Protein AF-A0A399YHU4-F1 (afdb_monomer_lite)

Radius of gyration: 13.7 Å; chains: 1; bounding box: 31×35×36 Å

Secondary structure (DSSP, 8-state):
----S-----S------SSSS---SSEEEEESHHHHS-TT-HHHHHHHHHHHTTSEEEEE-TT---PPPTTSPPPTT-EEE-TTS-EEETTT----

Sequence (96 aa):
MLFYDHAVTSPGVSEVLMGGLGLTRGVVALPSPRERLDMSDKARLGMLARRALPRRGLLLDQRAAVTLTADGRLPDDARVLGTDGTVQTAGGERTG

Foldseek 3Di:
DDDDPDDDDDPQDPDPPDPDDDDDPAADEDEQCVVVHPLVPQQVLLVVQVVSPVHWYFYAHGPRDFDADPVNHGDQQTWTQHNSRDTDGNVRPPDD

Structure (mmCIF, N/CA/C/O backbone):
data_AF-A0A399YHU4-F1
#
_entry.id   AF-A0A399YHU4-F1
#
loop_
_atom_site.group_PDB
_atom_site.id
_atom_site.type_symbol
_atom_site.label_atom_id
_atom_site.label_alt_id
_atom_site.label_comp_id
_atom_site.label_asym_id
_atom_site.label_entity_id
_atom_site.label_seq_id
_atom_site.pdbx_PDB_ins_code
_atom_site.Cartn_x
_atom_site.Cartn_y
_atom_site.Cartn_z
_atom_site.occupancy
_atom_site.B_iso_or_equiv
_atom_site.auth_seq_id
_atom_site.auth_comp_id
_atom_site.auth_asym_id
_atom_site.auth_atom_id
_atom_site.pdbx_PDB_model_num
ATOM 1 N N . MET A 1 1 ? -20.844 1.004 -15.701 1.00 27.25 1 MET A N 1
ATOM 2 C CA . MET A 1 1 ? -20.087 0.667 -16.924 1.00 27.25 1 MET A CA 1
ATOM 3 C C . MET A 1 1 ? -18.693 0.235 -16.488 1.00 27.25 1 MET A C 1
ATOM 5 O O . MET A 1 1 ? -17.938 1.077 -16.023 1.00 27.25 1 MET A O 1
ATOM 9 N N . LEU A 1 2 ? -18.411 -1.070 -16.495 1.00 31.80 2 LEU A N 1
ATOM 10 C CA . LEU A 1 2 ? -17.107 -1.632 -16.124 1.00 31.80 2 LEU A CA 1
ATOM 11 C C . LEU A 1 2 ? -16.378 -1.994 -17.422 1.00 31.80 2 LEU A C 1
ATOM 13 O O . LEU A 1 2 ? -16.896 -2.788 -18.202 1.00 31.80 2 LEU A O 1
ATOM 17 N N . PHE A 1 3 ? -15.215 -1.396 -17.665 1.00 28.89 3 PHE A N 1
ATOM 18 C CA . PHE A 1 3 ? -14.334 -1.807 -18.755 1.00 28.89 3 PHE A CA 1
ATOM 19 C C . PHE A 1 3 ? -13.535 -3.037 -18.297 1.00 28.89 3 PHE A C 1
ATOM 21 O O . PHE A 1 3 ? -12.839 -2.976 -17.283 1.00 28.89 3 PHE A O 1
ATOM 28 N N . TYR A 1 4 ? -13.670 -4.146 -19.025 1.00 34.16 4 TYR A N 1
ATOM 29 C CA . TYR A 1 4 ? -12.895 -5.377 -18.856 1.00 34.16 4 TYR A CA 1
ATOM 30 C C . TYR A 1 4 ? -11.962 -5.516 -20.058 1.00 34.16 4 TYR A C 1
ATOM 32 O O . TYR A 1 4 ? -12.460 -5.573 -21.176 1.00 34.16 4 TYR A O 1
ATOM 40 N N . ASP A 1 5 ? -10.647 -5.586 -19.834 1.00 40.75 5 ASP A N 1
ATOM 41 C CA . ASP A 1 5 ? -9.679 -5.843 -20.916 1.00 40.75 5 ASP A CA 1
ATOM 42 C C . ASP A 1 5 ? -9.036 -7.238 -20.839 1.00 40.75 5 ASP A C 1
ATOM 44 O O . ASP A 1 5 ? -8.577 -7.750 -21.842 1.00 40.75 5 ASP A O 1
ATOM 48 N N . HIS A 1 6 ? -9.092 -7.947 -19.704 1.00 38.09 6 HIS A N 1
ATOM 49 C CA . HIS A 1 6 ? -8.712 -9.366 -19.654 1.00 38.09 6 HIS A CA 1
ATOM 50 C C . HIS A 1 6 ? -9.470 -10.096 -18.539 1.00 38.09 6 HIS A C 1
ATOM 52 O O . HIS A 1 6 ? -9.309 -9.793 -17.356 1.00 38.09 6 HIS A O 1
ATOM 58 N N . ALA A 1 7 ? -10.311 -11.062 -18.916 1.00 38.97 7 ALA A N 1
ATOM 59 C CA . ALA A 1 7 ? -10.991 -11.958 -17.988 1.00 38.97 7 ALA A CA 1
ATOM 60 C C . ALA A 1 7 ? -10.162 -13.238 -17.808 1.00 38.97 7 ALA A C 1
ATOM 62 O O . ALA A 1 7 ? -10.157 -14.109 -18.674 1.00 38.97 7 ALA A O 1
ATOM 63 N N . VAL A 1 8 ? -9.488 -13.362 -16.664 1.00 37.31 8 VAL A N 1
ATOM 64 C CA . VAL A 1 8 ? -9.060 -14.657 -16.126 1.00 37.31 8 VAL A CA 1
ATOM 65 C C . VAL A 1 8 ? -9.842 -14.859 -14.836 1.00 37.31 8 VAL A C 1
ATOM 67 O O . VAL A 1 8 ? -9.552 -14.246 -13.811 1.00 37.31 8 VAL A O 1
ATOM 70 N N . THR A 1 9 ? -10.886 -15.684 -14.908 1.00 47.78 9 THR A N 1
ATOM 71 C CA . THR A 1 9 ? -11.571 -16.204 -13.723 1.00 47.78 9 THR A CA 1
ATOM 72 C C . THR A 1 9 ? -10.596 -17.130 -13.004 1.00 47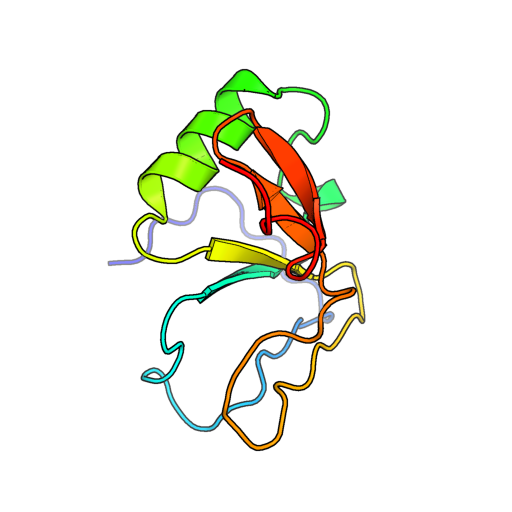.78 9 THR A C 1
ATOM 74 O O . THR A 1 9 ? -10.349 -18.244 -13.455 1.00 47.78 9 THR A O 1
ATOM 77 N N . SER A 1 10 ? -10.026 -16.660 -11.898 1.00 37.78 10 SER A N 1
ATOM 78 C CA . SER A 1 10 ? -9.321 -17.499 -10.930 1.00 37.78 10 SER A CA 1
ATOM 79 C C . SER A 1 10 ? -10.089 -17.455 -9.606 1.00 37.78 10 SER A C 1
ATOM 81 O O . SER A 1 10 ? -10.425 -16.356 -9.148 1.00 37.78 10 SER A O 1
ATOM 83 N N . PRO A 1 11 ? -10.398 -18.603 -8.976 1.00 40.69 11 PRO A N 1
ATOM 84 C CA . PRO A 1 11 ? -11.007 -18.646 -7.655 1.00 40.69 11 PRO A CA 1
ATOM 85 C C . PRO A 1 11 ? -9.931 -18.315 -6.614 1.00 40.69 11 PRO A C 1
ATOM 87 O O . PRO A 1 11 ? -9.286 -19.178 -6.028 1.00 40.69 11 PRO A O 1
ATOM 90 N N . GLY A 1 12 ? -9.706 -17.022 -6.432 1.00 38.06 12 GLY A N 1
ATOM 91 C CA . GLY A 1 12 ? -8.757 -16.454 -5.482 1.00 38.06 12 GLY A CA 1
ATOM 92 C C . GLY A 1 12 ? -9.169 -15.024 -5.189 1.00 38.06 12 GLY A C 1
ATOM 93 O O . GLY A 1 12 ? -8.403 -14.090 -5.406 1.00 38.06 12 GLY A O 1
ATOM 94 N N . VAL A 1 13 ? -10.438 -14.852 -4.822 1.00 38.03 13 VAL A N 1
ATOM 95 C CA . VAL A 1 13 ? -11.043 -13.545 -4.608 1.00 38.03 13 VAL A CA 1
ATOM 96 C C . VAL A 1 13 ? -10.317 -12.888 -3.433 1.00 38.03 13 VAL A C 1
ATOM 98 O O . VAL A 1 13 ? -10.429 -13.334 -2.294 1.00 38.03 13 VAL A O 1
ATOM 101 N N . SER A 1 14 ? -9.548 -11.828 -3.697 1.00 42.56 14 SER A N 1
ATOM 102 C CA . SER A 1 14 ? -9.280 -10.815 -2.674 1.00 42.56 14 SER A CA 1
ATOM 103 C C . SER A 1 14 ? -10.623 -10.177 -2.340 1.00 42.56 14 SER A C 1
ATOM 105 O O . SER A 1 14 ? -11.030 -9.187 -2.949 1.00 42.56 14 SER A O 1
ATOM 107 N N . GLU A 1 15 ? -11.357 -10.801 -1.426 1.00 40.47 15 GLU A N 1
ATOM 108 C CA . GLU A 1 15 ? -12.594 -10.253 -0.899 1.00 40.47 15 GLU A CA 1
ATOM 109 C C . GLU A 1 15 ? -12.223 -9.090 0.015 1.00 40.47 15 GLU A C 1
ATOM 111 O O . GLU A 1 15 ? -11.698 -9.266 1.114 1.00 40.47 15 GLU A O 1
ATOM 116 N N . VAL A 1 16 ? -12.490 -7.868 -0.446 1.00 47.00 16 VAL A N 1
ATOM 117 C CA . VAL A 1 16 ? -12.639 -6.727 0.458 1.00 47.00 16 VAL A CA 1
ATOM 118 C C . VAL A 1 16 ? -13.964 -6.951 1.181 1.00 47.00 16 VAL A C 1
ATOM 120 O O . VAL A 1 16 ? -15.014 -6.480 0.747 1.00 47.00 16 VAL A O 1
ATOM 123 N N . LEU A 1 17 ? -13.925 -7.756 2.243 1.00 38.59 17 LEU A N 1
ATOM 124 C CA . LEU A 1 17 ? -15.081 -8.032 3.081 1.00 38.59 17 LEU A CA 1
ATOM 125 C C . LEU A 1 17 ? -15.372 -6.801 3.947 1.00 38.59 17 LEU A C 1
ATOM 127 O O . LEU A 1 17 ? -14.912 -6.676 5.075 1.00 38.59 17 LEU A O 1
ATOM 131 N N . MET A 1 18 ? -16.156 -5.885 3.401 1.00 40.38 18 MET A N 1
ATOM 132 C CA . MET A 1 18 ? -17.004 -4.977 4.164 1.00 40.38 18 MET A CA 1
ATOM 133 C C . MET A 1 18 ? -18.340 -4.970 3.434 1.00 40.38 18 MET A C 1
ATOM 135 O O . MET A 1 18 ? -18.368 -4.818 2.212 1.00 40.38 18 MET A O 1
ATOM 139 N N . GLY A 1 19 ? -19.438 -5.196 4.155 1.00 38.28 19 GLY A N 1
ATOM 140 C CA . GLY A 1 19 ? -20.775 -5.235 3.570 1.00 38.28 19 GLY A CA 1
ATOM 141 C C . GLY A 1 19 ? -21.004 -4.080 2.589 1.00 38.28 19 GLY A C 1
ATOM 142 O O . GLY A 1 19 ? -20.892 -2.920 2.964 1.00 38.28 19 GLY A O 1
ATOM 143 N N . GLY A 1 20 ? -21.300 -4.434 1.334 1.00 36.12 20 GLY A N 1
ATOM 144 C CA . GLY A 1 20 ? -21.913 -3.580 0.317 1.00 36.12 20 GLY A CA 1
ATOM 145 C C . GLY A 1 20 ? -21.171 -2.291 -0.055 1.00 36.12 20 GLY A C 1
ATOM 146 O O . GLY A 1 20 ? -21.340 -1.271 0.595 1.00 36.12 20 GLY A O 1
ATOM 147 N N . LEU A 1 21 ? -20.451 -2.314 -1.184 1.00 41.09 21 LEU A N 1
ATOM 148 C CA . LEU A 1 21 ? -20.446 -1.288 -2.252 1.00 41.09 21 LEU A CA 1
ATOM 149 C C . LEU A 1 21 ? -20.448 0.221 -1.872 1.00 41.09 21 LEU A C 1
ATOM 151 O O . LEU A 1 21 ? -20.885 1.042 -2.677 1.00 41.09 21 LEU A O 1
ATOM 155 N N . GLY A 1 22 ? -19.943 0.620 -0.699 1.00 46.25 22 GLY A N 1
ATOM 156 C CA . GLY A 1 22 ? -20.128 1.996 -0.218 1.00 46.25 22 GLY A CA 1
ATOM 157 C C . GLY A 1 22 ? -19.167 2.527 0.847 1.00 46.25 22 GLY A C 1
ATOM 158 O O . GLY A 1 22 ? -19.398 3.631 1.333 1.00 46.25 22 GLY A O 1
ATOM 159 N N . LEU A 1 23 ? -18.091 1.826 1.229 1.00 49.53 23 LEU A N 1
ATOM 160 C CA . LEU A 1 23 ? -17.199 2.307 2.295 1.00 49.53 23 LEU A CA 1
ATOM 161 C C . LEU A 1 23 ? -15.721 2.017 2.033 1.00 49.53 23 LEU A C 1
ATOM 163 O O . LEU A 1 23 ? -15.164 1.028 2.495 1.00 49.53 23 LEU A O 1
ATOM 167 N N . THR A 1 24 ? -15.039 2.976 1.418 1.00 50.97 24 THR A N 1
ATOM 168 C CA . THR A 1 24 ? -13.646 3.246 1.772 1.00 50.97 24 THR A CA 1
ATOM 169 C C . THR A 1 24 ? -13.505 4.744 2.010 1.00 50.97 24 THR A C 1
ATOM 171 O O . THR A 1 24 ? -13.466 5.553 1.079 1.00 50.97 24 THR A O 1
ATOM 174 N N . ARG A 1 25 ? -13.465 5.139 3.288 1.00 62.16 25 ARG A N 1
ATOM 175 C CA . ARG A 1 25 ? -13.192 6.515 3.745 1.00 62.16 25 ARG A CA 1
ATOM 176 C C . ARG A 1 25 ? -11.730 6.906 3.452 1.00 62.16 25 ARG A C 1
ATOM 178 O O . ARG A 1 25 ? -10.971 7.210 4.359 1.00 62.16 25 ARG A O 1
ATOM 185 N N . GLY A 1 26 ? -11.323 6.863 2.181 1.00 69.69 26 GLY A N 1
ATOM 186 C CA . GLY A 1 26 ? -10.011 7.333 1.735 1.00 69.69 26 GLY A CA 1
ATOM 187 C C . GLY A 1 26 ? -9.070 6.287 1.136 1.00 69.69 26 GLY A C 1
ATOM 188 O O . GLY A 1 26 ? -7.901 6.613 0.971 1.00 69.69 26 GLY A O 1
ATOM 189 N N . VAL A 1 27 ? -9.512 5.068 0.786 1.00 77.38 27 VAL A N 1
ATOM 190 C CA . VAL A 1 27 ? -8.618 4.052 0.179 1.00 77.38 27 VAL A CA 1
ATOM 191 C C . VAL A 1 27 ? -9.202 3.372 -1.061 1.00 77.38 27 VAL A C 1
ATOM 193 O O . VAL A 1 27 ? -10.414 3.250 -1.206 1.00 77.38 27 VAL A O 1
ATOM 196 N N . VAL A 1 28 ? -8.344 2.927 -1.971 1.00 83.94 28 VAL A N 1
ATOM 197 C CA . VAL A 1 28 ? -8.683 2.121 -3.151 1.00 83.94 28 VAL A CA 1
ATOM 198 C C . VAL A 1 28 ? -7.898 0.823 -3.051 1.00 83.94 28 VAL A C 1
ATOM 200 O O . VAL A 1 28 ? -6.674 0.857 -3.011 1.00 83.94 28 VAL A O 1
ATOM 203 N N . ALA A 1 29 ? -8.580 -0.317 -2.997 1.00 83.25 29 ALA A N 1
ATOM 204 C CA . ALA A 1 29 ? -7.912 -1.612 -2.960 1.00 83.25 29 ALA A CA 1
ATOM 205 C C . ALA A 1 29 ? -7.315 -1.958 -4.336 1.00 83.25 29 ALA A C 1
ATOM 207 O O . ALA A 1 29 ? -8.009 -1.920 -5.352 1.00 83.25 29 ALA A O 1
ATOM 208 N N . LEU A 1 30 ? -6.036 -2.327 -4.352 1.00 82.56 30 LEU A N 1
ATOM 209 C CA . LEU A 1 30 ? -5.292 -2.810 -5.513 1.00 82.56 30 LEU A CA 1
ATOM 210 C C . LEU A 1 30 ? -4.895 -4.274 -5.248 1.00 82.56 30 LEU A C 1
ATOM 212 O O . LEU A 1 30 ? -3.808 -4.524 -4.719 1.00 82.56 30 LEU A O 1
ATOM 216 N N . PRO A 1 31 ? -5.791 -5.238 -5.535 1.00 78.31 31 PRO A N 1
ATOM 217 C CA . PRO A 1 31 ? -5.541 -6.649 -5.267 1.00 78.31 31 PRO A CA 1
ATOM 218 C C . PRO A 1 31 ? -4.551 -7.244 -6.267 1.00 78.31 31 PRO A C 1
ATOM 220 O O . PRO A 1 31 ? -4.545 -6.852 -7.438 1.00 78.31 31 PRO A O 1
ATOM 223 N N . SER A 1 32 ? -3.754 -8.205 -5.801 1.00 77.62 32 SER A N 1
ATOM 224 C CA . SER A 1 32 ? -2.714 -8.904 -6.562 1.00 77.62 32 SER A CA 1
ATOM 225 C C . SER A 1 32 ? -1.838 -7.959 -7.401 1.00 77.62 32 SER A C 1
ATOM 227 O O . SER A 1 32 ? -1.750 -8.111 -8.625 1.00 77.62 32 SER A O 1
ATOM 229 N N . PRO A 1 33 ? -1.181 -6.954 -6.792 1.00 76.81 33 PRO A N 1
ATOM 230 C CA . PRO A 1 33 ? -0.494 -5.905 -7.538 1.00 76.81 33 PRO A CA 1
ATOM 231 C C . PRO A 1 33 ? 0.630 -6.454 -8.422 1.00 76.81 33 PRO A C 1
ATOM 233 O O . PRO A 1 33 ? 0.827 -5.947 -9.514 1.00 76.81 33 PRO A O 1
ATOM 236 N N . ARG A 1 34 ? 1.303 -7.540 -8.023 1.00 81.50 34 ARG A N 1
ATOM 237 C CA . ARG A 1 34 ? 2.368 -8.176 -8.821 1.00 81.50 34 ARG A CA 1
ATOM 238 C C . ARG A 1 34 ? 1.876 -8.887 -10.085 1.00 81.50 34 ARG A C 1
ATOM 240 O O . ARG A 1 34 ? 2.656 -9.069 -11.008 1.00 81.50 34 ARG A O 1
ATOM 247 N N . GLU A 1 35 ? 0.611 -9.299 -10.120 1.00 78.62 35 GLU A N 1
ATOM 248 C CA . GLU A 1 35 ? 0.013 -9.961 -11.289 1.00 78.62 35 GLU A CA 1
ATOM 249 C C . GLU A 1 35 ? -0.685 -8.973 -12.221 1.00 78.62 35 GLU A C 1
ATOM 251 O O . GLU A 1 35 ? -0.829 -9.239 -13.410 1.00 78.62 35 GLU A O 1
ATOM 256 N N . ARG A 1 36 ? -1.167 -7.850 -11.674 1.00 78.00 36 ARG A N 1
ATOM 257 C CA . ARG A 1 36 ? -2.039 -6.906 -12.390 1.00 78.00 36 ARG A CA 1
ATOM 258 C C . ARG A 1 36 ? -1.355 -5.590 -12.743 1.00 78.00 36 ARG A C 1
ATOM 260 O O . ARG A 1 36 ? -1.832 -4.880 -13.627 1.00 78.00 36 ARG A O 1
ATOM 267 N N . LEU A 1 37 ? -0.278 -5.242 -12.045 1.00 81.56 37 LEU A N 1
ATOM 268 C CA . LEU A 1 37 ? 0.481 -4.017 -12.248 1.00 81.56 37 LEU A CA 1
ATOM 269 C C . LEU A 1 37 ? 1.913 -4.375 -12.629 1.00 81.56 37 LEU A C 1
ATOM 271 O O . LEU A 1 37 ? 2.527 -5.274 -12.058 1.00 81.56 37 LEU A O 1
ATOM 275 N N . ASP A 1 38 ? 2.459 -3.612 -13.567 1.00 86.38 38 ASP A N 1
ATOM 276 C CA . ASP A 1 38 ? 3.899 -3.598 -13.760 1.00 86.38 38 ASP A CA 1
ATOM 277 C C . ASP A 1 38 ? 4.523 -2.841 -12.582 1.00 86.38 38 ASP A C 1
ATOM 279 O O . ASP A 1 38 ? 4.514 -1.611 -12.540 1.00 86.38 38 ASP A O 1
ATOM 283 N N . MET A 1 39 ? 5.009 -3.591 -11.591 1.00 86.00 39 MET A N 1
ATOM 284 C CA . MET A 1 39 ? 5.591 -3.029 -10.370 1.00 86.00 39 MET A CA 1
ATOM 285 C C . MET A 1 39 ? 6.949 -2.346 -10.606 1.00 86.00 39 MET A C 1
ATOM 287 O O . MET A 1 39 ? 7.473 -1.704 -9.694 1.00 86.00 39 MET A O 1
ATOM 291 N N . SER A 1 40 ? 7.531 -2.493 -11.802 1.00 89.31 40 SER A N 1
ATOM 292 C CA . SER A 1 40 ? 8.797 -1.862 -12.180 1.00 89.31 40 SER A CA 1
ATOM 293 C C . SER A 1 40 ? 8.604 -0.482 -12.825 1.00 89.31 40 SER A C 1
ATOM 295 O O . SER A 1 40 ? 9.471 0.387 -12.696 1.00 89.31 40 SER A O 1
ATOM 297 N N . ASP A 1 41 ? 7.441 -0.237 -13.437 1.00 91.38 41 ASP A N 1
ATOM 298 C CA . ASP A 1 41 ? 7.093 1.034 -14.075 1.00 91.38 41 ASP A CA 1
ATOM 299 C C . ASP A 1 41 ? 6.558 2.055 -13.057 1.00 91.38 41 ASP A C 1
ATOM 301 O O . ASP A 1 41 ? 5.352 2.264 -12.872 1.00 91.38 41 ASP A O 1
ATOM 305 N N . LYS A 1 42 ? 7.492 2.747 -12.399 1.00 91.12 42 LYS A N 1
ATOM 306 C CA . LYS A 1 42 ? 7.188 3.800 -11.417 1.00 91.12 42 LYS A CA 1
ATOM 307 C C . LYS A 1 42 ? 6.358 4.946 -12.004 1.00 91.12 42 LYS A C 1
ATOM 309 O O . LYS A 1 42 ? 5.540 5.524 -11.294 1.00 91.12 42 LYS A O 1
ATOM 314 N N . ALA A 1 43 ? 6.518 5.278 -13.285 1.00 89.94 43 ALA A N 1
ATOM 315 C CA . ALA A 1 43 ? 5.766 6.373 -13.897 1.00 89.94 43 ALA A CA 1
ATOM 316 C C . ALA A 1 43 ? 4.279 6.015 -14.012 1.00 89.94 43 ALA A C 1
ATOM 318 O O . ALA A 1 43 ? 3.401 6.795 -13.621 1.00 89.94 43 ALA A O 1
ATOM 319 N N . ARG A 1 44 ? 3.986 4.799 -14.481 1.00 86.69 44 ARG A N 1
ATOM 320 C CA . ARG A 1 44 ? 2.618 4.283 -14.579 1.00 86.69 44 ARG A CA 1
ATOM 321 C C . ARG A 1 44 ? 1.981 4.096 -13.207 1.00 86.69 44 ARG A C 1
ATOM 323 O O . ARG A 1 44 ? 0.815 4.454 -13.024 1.00 86.69 44 ARG A O 1
ATOM 330 N N . LEU A 1 45 ? 2.747 3.605 -12.238 1.00 89.94 45 LEU A N 1
ATOM 331 C CA . LEU A 1 45 ? 2.309 3.4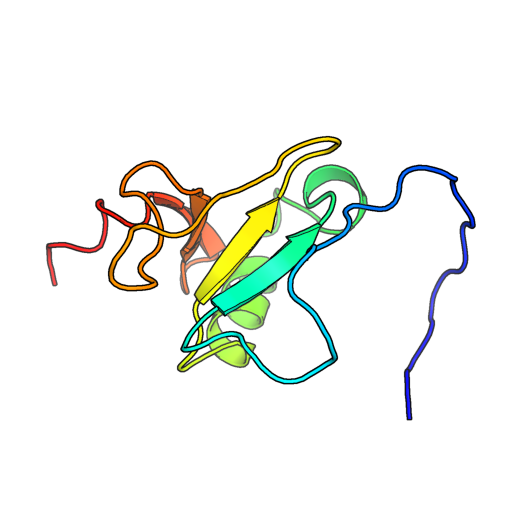93 -10.849 1.00 89.94 45 LEU A CA 1
ATOM 332 C C . LEU A 1 45 ? 2.007 4.861 -10.217 1.00 89.94 45 LEU A C 1
ATOM 334 O O . LEU A 1 45 ? 0.955 5.033 -9.603 1.00 89.94 45 LEU A O 1
ATOM 338 N N . GLY A 1 46 ? 2.866 5.861 -10.418 1.00 87.50 46 GLY A N 1
ATOM 339 C CA . GLY A 1 46 ? 2.645 7.218 -9.912 1.00 87.50 46 GLY A CA 1
ATOM 340 C C . GLY A 1 46 ? 1.403 7.871 -10.525 1.00 87.50 46 GLY A C 1
ATOM 341 O O . GLY A 1 46 ? 0.613 8.505 -9.823 1.00 87.50 46 GLY A O 1
ATOM 342 N N . MET A 1 47 ? 1.157 7.656 -11.822 1.00 91.19 47 MET A N 1
ATOM 343 C CA . MET A 1 47 ? -0.084 8.083 -12.475 1.00 91.19 47 MET A CA 1
ATOM 344 C C . MET A 1 47 ? -1.314 7.392 -11.870 1.00 91.19 47 MET A C 1
ATOM 346 O O . MET A 1 47 ? -2.327 8.054 -11.632 1.00 91.19 47 MET A O 1
ATOM 350 N N . LEU A 1 48 ? -1.241 6.084 -11.611 1.00 86.12 48 LEU A N 1
ATOM 351 C CA . LEU A 1 48 ? -2.324 5.336 -10.970 1.00 86.12 48 LEU A CA 1
ATOM 352 C C . LEU A 1 48 ? -2.631 5.892 -9.570 1.00 8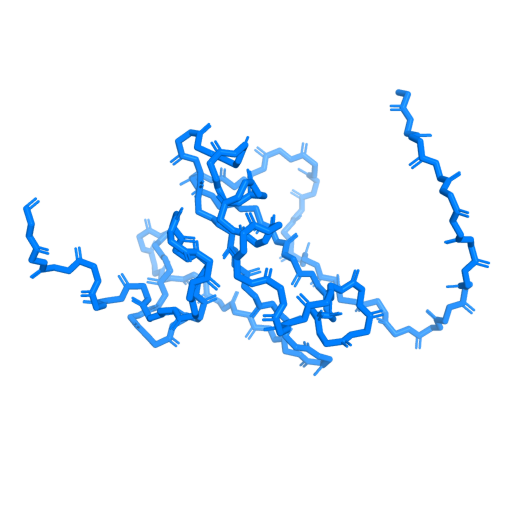6.12 48 LEU A C 1
ATOM 354 O O . LEU A 1 48 ? -3.795 6.142 -9.259 1.00 86.12 48 LEU A O 1
ATOM 358 N N . ALA A 1 49 ? -1.602 6.158 -8.762 1.00 89.19 49 ALA A N 1
ATOM 359 C CA . ALA A 1 49 ? -1.750 6.753 -7.435 1.00 89.19 49 ALA A CA 1
ATOM 360 C C . ALA A 1 49 ? -2.374 8.155 -7.488 1.00 89.19 49 ALA A C 1
ATOM 362 O O . ALA A 1 49 ? -3.299 8.452 -6.735 1.00 89.19 49 ALA A O 1
ATOM 363 N N . ARG A 1 50 ? -1.947 9.008 -8.428 1.00 89.00 50 ARG A N 1
ATOM 364 C CA . ARG A 1 50 ? -2.521 10.353 -8.616 1.00 89.00 50 ARG A CA 1
ATOM 365 C C . ARG A 1 50 ? -3.996 10.315 -9.005 1.00 89.00 50 ARG A C 1
ATOM 367 O O . ARG A 1 50 ? -4.760 11.154 -8.545 1.00 89.00 50 ARG A O 1
ATOM 374 N N . ARG A 1 51 ? -4.408 9.332 -9.811 1.00 87.38 51 ARG A N 1
ATOM 375 C CA . ARG A 1 51 ? -5.823 9.124 -10.174 1.00 87.38 51 ARG A CA 1
ATOM 376 C C . ARG A 1 51 ? -6.677 8.657 -8.998 1.00 87.38 51 ARG A C 1
ATOM 378 O O . ARG A 1 51 ? -7.886 8.856 -9.025 1.00 87.38 51 ARG A O 1
ATOM 385 N N . ALA A 1 52 ? -6.068 8.025 -7.997 1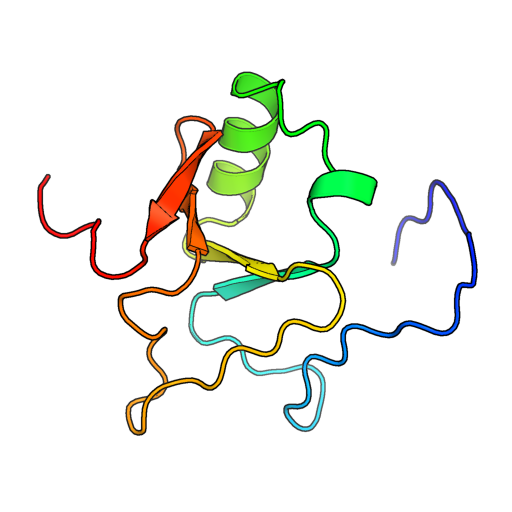.00 82.56 52 ALA A N 1
ATOM 386 C CA . ALA A 1 52 ? -6.774 7.591 -6.800 1.00 82.56 52 ALA A CA 1
ATOM 387 C C . ALA A 1 52 ? -7.040 8.751 -5.827 1.00 82.56 52 ALA A C 1
ATOM 389 O O . ALA A 1 52 ? -7.964 8.645 -5.0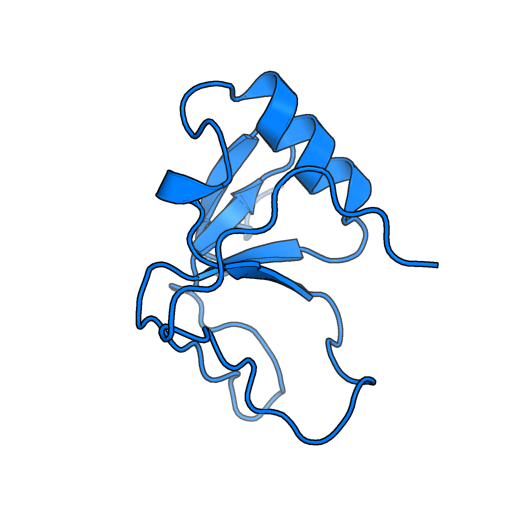19 1.00 82.56 52 ALA A O 1
ATOM 390 N N . LEU A 1 53 ? -6.293 9.862 -5.922 1.00 83.38 53 LEU A N 1
ATOM 391 C CA . LEU A 1 53 ? -6.446 11.011 -5.030 1.00 83.38 53 LEU A CA 1
ATOM 392 C C . LEU A 1 53 ? -7.895 11.540 -5.010 1.00 83.38 53 LEU A C 1
ATOM 394 O O . LEU A 1 53 ? -8.561 11.576 -6.045 1.00 83.38 53 LEU A O 1
ATOM 398 N N . PRO A 1 54 ? -8.407 11.948 -3.832 1.00 82.44 54 PRO A N 1
ATOM 399 C CA . PRO A 1 54 ? -7.710 12.058 -2.543 1.00 82.44 54 PRO A CA 1
ATOM 400 C C . PRO A 1 54 ? -7.566 10.726 -1.777 1.00 82.44 54 PRO A C 1
ATOM 402 O O . PRO A 1 54 ? -7.132 10.720 -0.630 1.00 82.44 54 PRO A O 1
ATOM 405 N N . ARG A 1 55 ? -7.954 9.592 -2.371 1.00 84.06 55 ARG A N 1
ATOM 406 C CA . ARG A 1 55 ? -7.841 8.264 -1.758 1.00 84.06 55 ARG A CA 1
ATOM 407 C C . ARG A 1 55 ? -6.445 7.668 -1.992 1.00 84.06 55 ARG A C 1
ATOM 409 O O . ARG A 1 55 ? -5.821 7.925 -3.018 1.00 84.06 55 ARG A O 1
ATOM 416 N N . ARG A 1 56 ? -5.971 6.823 -1.072 1.00 84.06 56 ARG A N 1
ATOM 417 C CA . ARG A 1 56 ? -4.698 6.090 -1.199 1.00 84.06 56 ARG A CA 1
ATOM 418 C C . ARG A 1 56 ? -4.892 4.705 -1.813 1.00 84.06 56 ARG A C 1
ATOM 420 O O . ARG A 1 56 ? -5.825 3.994 -1.446 1.00 84.06 56 ARG A O 1
ATOM 427 N N . GLY A 1 57 ? -4.007 4.295 -2.720 1.00 87.69 57 GLY A N 1
ATOM 428 C CA . GLY A 1 57 ? -4.019 2.943 -3.288 1.00 87.69 57 GLY A CA 1
ATOM 429 C C . GLY A 1 57 ? -3.418 1.925 -2.317 1.00 87.69 57 GLY A C 1
ATOM 430 O O . GLY A 1 57 ? -2.210 1.927 -2.131 1.00 87.69 57 GLY A O 1
ATOM 431 N N . LEU A 1 58 ? -4.231 1.064 -1.705 1.00 88.25 58 LEU A N 1
ATOM 432 C CA . LEU A 1 58 ? -3.804 0.000 -0.790 1.00 88.25 58 LEU A CA 1
ATOM 433 C C . LEU A 1 58 ? -3.408 -1.251 -1.580 1.00 88.25 58 LEU A C 1
ATOM 435 O O . LEU A 1 58 ? -4.241 -1.829 -2.278 1.00 88.25 58 LEU A O 1
ATOM 439 N N . LE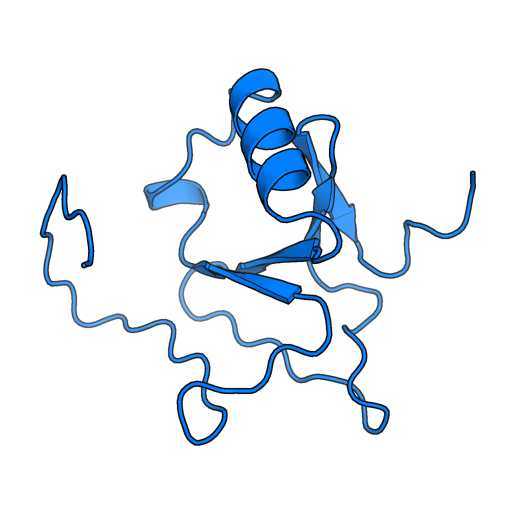U A 1 59 ? -2.160 -1.694 -1.443 1.00 88.62 59 LEU A N 1
ATOM 440 C CA . LEU A 1 59 ? -1.631 -2.869 -2.134 1.00 88.62 59 LEU A CA 1
ATOM 441 C C . LEU A 1 59 ? -1.932 -4.147 -1.350 1.00 88.62 59 LEU A C 1
ATOM 443 O O . LEU A 1 59 ? -1.262 -4.443 -0.357 1.00 88.62 59 LEU A O 1
ATOM 447 N N . LEU A 1 60 ? -2.883 -4.937 -1.841 1.00 84.38 60 LEU A N 1
ATOM 448 C CA . LEU A 1 60 ? -3.251 -6.223 -1.250 1.00 84.38 60 LEU A CA 1
ATOM 449 C C . LEU A 1 60 ? -2.603 -7.352 -2.055 1.00 84.38 60 LEU A C 1
ATOM 451 O O . LEU A 1 60 ? -3.054 -7.661 -3.154 1.00 84.38 60 LEU A O 1
ATOM 455 N N . ASP A 1 61 ? -1.535 -7.953 -1.527 1.00 78.94 61 ASP A N 1
ATOM 456 C CA . ASP A 1 61 ? -0.952 -9.159 -2.133 1.00 78.94 61 ASP A CA 1
ATOM 457 C C . ASP A 1 61 ? -1.946 -10.326 -2.129 1.00 78.94 61 ASP A C 1
ATOM 459 O O . ASP A 1 61 ? -2.981 -10.291 -1.458 1.00 78.94 61 ASP A O 1
ATOM 463 N N . GLN A 1 62 ? -1.623 -11.385 -2.875 1.00 71.88 62 GLN A N 1
ATOM 464 C CA . GLN A 1 62 ? -2.424 -12.603 -2.849 1.00 71.88 62 GLN A CA 1
ATOM 465 C C . GLN A 1 62 ? -2.662 -13.068 -1.412 1.00 71.88 62 GLN A C 1
ATOM 467 O O . GLN A 1 62 ? -1.726 -13.179 -0.620 1.00 71.88 62 GLN A O 1
ATOM 472 N N . ARG A 1 63 ? -3.928 -13.374 -1.104 1.00 70.94 63 ARG A N 1
ATOM 473 C CA . ARG A 1 63 ? -4.376 -13.854 0.215 1.00 70.94 63 ARG A CA 1
ATOM 474 C C . ARG A 1 63 ? -4.127 -12.864 1.364 1.00 70.94 63 ARG A C 1
ATOM 476 O O . ARG A 1 63 ? -4.306 -13.237 2.519 1.00 70.94 63 ARG A O 1
ATOM 483 N N . ALA A 1 64 ? -3.748 -11.618 1.072 1.00 72.56 64 ALA A N 1
ATOM 484 C CA . ALA A 1 64 ? -3.595 -10.584 2.082 1.00 72.56 64 ALA A CA 1
ATOM 485 C C . ALA A 1 64 ? -4.955 -9.977 2.445 1.00 72.56 64 ALA A C 1
ATOM 487 O O . ALA A 1 64 ? -5.758 -9.638 1.573 1.00 72.56 64 ALA A O 1
ATOM 488 N N . ALA A 1 65 ? -5.168 -9.785 3.744 1.00 72.94 65 ALA A N 1
ATOM 489 C CA . ALA A 1 65 ? -6.258 -8.998 4.296 1.00 72.94 65 ALA A CA 1
ATOM 490 C C . ALA A 1 65 ? -5.663 -7.888 5.167 1.00 72.94 65 ALA A C 1
ATOM 492 O O . ALA A 1 65 ? -4.698 -8.114 5.894 1.00 72.94 65 ALA A O 1
ATOM 493 N N . VAL A 1 66 ? -6.237 -6.689 5.085 1.00 75.44 66 VAL A N 1
ATOM 494 C CA . VAL A 1 66 ? -5.876 -5.560 5.948 1.00 75.44 66 VAL A CA 1
ATOM 495 C C . VAL A 1 66 ? -7.119 -5.155 6.715 1.00 75.44 66 VAL A C 1
ATOM 497 O O . VAL A 1 66 ? -8.112 -4.728 6.124 1.00 75.44 66 VAL A O 1
ATOM 500 N N . THR A 1 67 ? -7.051 -5.283 8.034 1.00 78.38 67 THR A N 1
ATOM 501 C CA . THR A 1 67 ? -8.105 -4.831 8.940 1.00 78.38 67 THR A CA 1
ATOM 502 C C . THR A 1 67 ? -7.832 -3.383 9.316 1.00 78.38 67 THR A C 1
ATOM 504 O O . THR A 1 67 ? -6.734 -3.052 9.758 1.00 78.38 67 THR A O 1
ATOM 507 N N . LEU A 1 68 ? -8.818 -2.506 9.130 1.00 75.38 68 LEU A N 1
ATOM 508 C CA . LEU A 1 68 ? -8.709 -1.121 9.584 1.00 75.38 68 LEU A CA 1
ATOM 509 C C . LEU A 1 68 ? -8.656 -1.065 11.116 1.00 75.38 68 LEU A C 1
ATOM 511 O O . LEU A 1 68 ? -9.217 -1.922 11.798 1.00 75.38 68 LEU A O 1
ATOM 515 N N . THR A 1 69 ? -8.009 -0.037 11.660 1.00 75.56 69 THR A N 1
ATOM 516 C CA . THR A 1 69 ? -8.035 0.230 13.103 1.00 75.56 69 THR A CA 1
ATOM 517 C C . THR A 1 69 ? -9.465 0.510 13.577 1.00 75.56 69 THR A C 1
ATOM 519 O O . THR A 1 69 ? -10.359 0.765 12.767 1.00 75.56 69 THR A O 1
ATOM 522 N N . ALA A 1 70 ? -9.689 0.529 14.895 1.00 72.06 70 ALA A N 1
ATOM 523 C CA . ALA A 1 70 ? -10.996 0.867 15.473 1.00 72.06 70 ALA A CA 1
ATOM 524 C C . ALA A 1 70 ? -11.539 2.235 14.994 1.00 72.06 70 ALA A C 1
ATOM 526 O O . ALA A 1 70 ? -12.748 2.406 14.864 1.00 72.06 70 ALA A O 1
ATOM 527 N N . ASP A 1 71 ? -10.646 3.168 14.642 1.00 72.44 71 ASP A N 1
ATOM 528 C CA . ASP A 1 71 ? -10.980 4.492 14.098 1.00 72.44 71 ASP A CA 1
ATOM 529 C C . ASP A 1 71 ? -11.230 4.492 12.574 1.00 72.44 71 ASP A C 1
ATOM 531 O O . ASP A 1 71 ? -11.426 5.546 11.965 1.00 72.44 71 ASP A O 1
ATOM 535 N N . GLY A 1 72 ? -11.169 3.330 11.920 1.00 71.06 72 GLY A N 1
ATOM 536 C CA . GLY A 1 72 ? -11.309 3.194 10.470 1.00 71.06 72 GLY A CA 1
ATOM 537 C C . GLY A 1 72 ? -10.087 3.661 9.672 1.00 71.06 72 GLY A C 1
ATOM 538 O O . GLY A 1 72 ? -10.228 3.992 8.493 1.00 71.06 72 GLY A O 1
ATOM 539 N N . ARG A 1 73 ? -8.896 3.714 10.288 1.00 77.50 73 ARG A N 1
ATOM 540 C CA . ARG A 1 73 ? -7.635 4.071 9.612 1.00 77.50 73 ARG A CA 1
ATOM 541 C C . ARG A 1 73 ? -6.903 2.828 9.112 1.00 77.50 73 ARG A C 1
ATOM 543 O O . ARG A 1 73 ? -7.102 1.734 9.634 1.00 77.50 73 ARG A O 1
ATOM 550 N N . LEU A 1 74 ? -6.036 2.999 8.116 1.00 81.88 74 LEU A N 1
ATOM 551 C CA . LEU A 1 74 ? -5.083 1.950 7.754 1.00 81.88 74 LEU A CA 1
ATOM 552 C C . LEU A 1 74 ? -4.103 1.714 8.917 1.00 81.88 74 LEU A C 1
ATOM 554 O O . LEU A 1 74 ? -3.676 2.696 9.529 1.00 81.88 74 LEU A O 1
ATOM 558 N N . PRO A 1 75 ? -3.733 0.455 9.204 1.00 84.31 75 PRO A N 1
ATOM 559 C CA . PRO A 1 75 ? -2.568 0.144 10.027 1.00 84.31 75 PRO A CA 1
ATOM 560 C C . PRO A 1 75 ? -1.303 0.822 9.487 1.00 84.31 75 PRO A C 1
ATOM 562 O O . PRO A 1 75 ? -1.160 0.978 8.274 1.00 84.31 75 PRO A O 1
ATOM 565 N N . ASP A 1 76 ? -0.379 1.207 10.366 1.00 87.75 76 ASP A N 1
ATOM 566 C CA . ASP A 1 76 ? 0.823 1.962 9.980 1.00 87.75 76 ASP A CA 1
ATOM 567 C C . ASP A 1 76 ? 1.753 1.184 9.034 1.00 87.75 76 ASP A C 1
ATOM 569 O O . ASP A 1 76 ? 2.467 1.788 8.237 1.00 87.75 76 ASP A O 1
ATOM 573 N N . ASP A 1 77 ? 1.719 -0.146 9.081 1.00 87.81 77 ASP A N 1
ATOM 574 C CA . ASP A 1 77 ? 2.475 -1.065 8.229 1.00 87.81 77 ASP A CA 1
ATOM 575 C C . ASP A 1 77 ? 1.761 -1.408 6.908 1.00 87.81 77 ASP A C 1
ATOM 577 O O . ASP A 1 77 ? 2.338 -2.072 6.040 1.00 87.81 77 ASP A O 1
ATOM 581 N N . ALA A 1 78 ? 0.526 -0.934 6.709 1.00 88.25 78 ALA A N 1
ATOM 582 C CA . ALA A 1 78 ? -0.222 -1.175 5.485 1.00 88.25 78 ALA A CA 1
ATOM 583 C C . ALA A 1 78 ? 0.511 -0.571 4.283 1.00 88.25 78 ALA A C 1
ATOM 585 O O . ALA A 1 78 ? 0.866 0.609 4.271 1.00 88.25 78 ALA A O 1
ATOM 586 N N . ARG A 1 79 ? 0.706 -1.377 3.238 1.00 91.69 79 ARG A N 1
ATOM 587 C CA . ARG A 1 79 ? 1.434 -0.946 2.044 1.00 91.69 79 ARG A CA 1
ATOM 588 C C . ARG A 1 79 ? 0.543 -0.134 1.119 1.00 91.69 79 ARG A C 1
ATOM 590 O O . ARG A 1 79 ? -0.466 -0.636 0.623 1.00 91.69 79 ARG A O 1
ATOM 597 N N . VAL A 1 80 ? 0.953 1.086 0.827 1.00 91.88 80 VAL A N 1
ATOM 598 C CA . VAL A 1 80 ? 0.234 2.022 -0.033 1.00 91.88 80 VAL A CA 1
ATOM 599 C C . VAL A 1 80 ? 1.088 2.438 -1.225 1.00 91.88 80 VAL A C 1
ATOM 601 O O . VAL A 1 80 ? 2.315 2.367 -1.184 1.00 91.88 80 VAL A O 1
ATOM 604 N N . LEU A 1 81 ? 0.434 2.847 -2.308 1.00 91.56 81 LEU A N 1
ATOM 605 C CA . LEU A 1 81 ? 1.094 3.350 -3.505 1.00 91.56 81 LEU A CA 1
ATOM 606 C C . LEU A 1 81 ? 1.270 4.870 -3.427 1.00 91.56 81 LEU A C 1
ATOM 608 O O . LEU A 1 81 ? 0.281 5.607 -3.393 1.00 91.56 81 LEU A O 1
ATOM 612 N N . GLY A 1 82 ? 2.524 5.319 -3.432 1.00 90.62 82 GLY A N 1
ATOM 613 C CA . GLY A 1 82 ? 2.904 6.726 -3.476 1.00 90.62 82 GLY A CA 1
ATOM 614 C C . GLY A 1 82 ? 2.681 7.362 -4.850 1.00 90.62 82 GLY A C 1
ATOM 615 O O . GLY A 1 82 ? 2.647 6.692 -5.884 1.00 90.62 82 GLY A O 1
ATOM 616 N N . THR A 1 83 ? 2.544 8.691 -4.885 1.00 91.81 83 THR A N 1
ATOM 617 C CA . THR A 1 83 ? 2.340 9.461 -6.135 1.00 91.81 83 THR A CA 1
ATOM 618 C C . THR A 1 83 ? 3.587 9.558 -7.024 1.00 91.81 83 THR A C 1
ATOM 620 O O . THR A 1 83 ? 3.501 10.012 -8.171 1.00 91.81 83 THR A O 1
ATOM 623 N N . ASP A 1 84 ? 4.727 9.118 -6.500 1.00 90.75 84 ASP A N 1
ATOM 624 C CA . ASP A 1 84 ? 6.004 8.867 -7.173 1.00 90.75 84 ASP A CA 1
ATOM 625 C C . ASP A 1 84 ? 6.108 7.433 -7.733 1.00 90.75 84 ASP A C 1
ATOM 627 O O . ASP A 1 84 ? 7.104 7.079 -8.363 1.00 90.75 84 ASP A O 1
ATOM 631 N N . GLY A 1 85 ? 5.083 6.606 -7.505 1.00 89.88 85 GLY A N 1
ATOM 632 C CA . GLY A 1 85 ? 5.029 5.216 -7.935 1.00 89.88 85 GLY A CA 1
ATOM 633 C C . GLY A 1 85 ? 5.817 4.253 -7.054 1.00 89.88 85 GLY A C 1
ATOM 634 O O . GLY A 1 85 ? 6.033 3.114 -7.465 1.00 89.88 85 GLY A O 1
ATOM 635 N N . THR A 1 86 ? 6.255 4.676 -5.865 1.00 92.88 86 THR A N 1
ATOM 636 C CA . THR A 1 86 ? 6.920 3.789 -4.905 1.00 92.88 86 THR A CA 1
ATOM 637 C C . THR A 1 86 ? 5.924 3.166 -3.931 1.00 92.88 86 THR A C 1
ATOM 639 O O . THR A 1 86 ? 4.837 3.691 -3.686 1.00 92.88 86 THR A O 1
ATOM 642 N N . VAL A 1 87 ? 6.282 2.002 -3.385 1.00 92.25 87 VAL A N 1
ATOM 643 C CA . VAL A 1 87 ? 5.515 1.371 -2.308 1.00 92.25 87 VAL A CA 1
ATOM 644 C C . VAL A 1 87 ? 5.961 1.970 -0.983 1.00 92.25 87 VAL A C 1
ATOM 646 O O . VAL A 1 87 ? 7.145 1.932 -0.656 1.00 92.25 87 VAL A O 1
ATOM 649 N N . GLN A 1 88 ? 5.005 2.491 -0.226 1.00 92.31 88 GLN A N 1
ATOM 650 C CA . GLN A 1 88 ? 5.214 3.125 1.071 1.00 92.31 88 GLN A CA 1
ATOM 651 C C . GLN A 1 88 ? 4.391 2.405 2.139 1.00 92.31 88 GLN A C 1
ATOM 653 O O . GLN A 1 88 ? 3.511 1.604 1.823 1.00 92.31 88 GLN A O 1
ATOM 658 N N . THR A 1 89 ? 4.660 2.686 3.408 1.00 91.75 89 THR A N 1
ATOM 659 C CA . THR A 1 89 ? 3.808 2.260 4.522 1.00 91.75 89 THR A CA 1
ATOM 660 C C . THR A 1 89 ? 2.902 3.416 4.940 1.00 91.75 89 THR A C 1
ATOM 662 O O . THR A 1 89 ? 3.319 4.574 4.920 1.00 91.75 89 THR A O 1
ATOM 665 N N . ALA A 1 90 ? 1.652 3.134 5.314 1.00 85.12 90 ALA A N 1
ATOM 666 C CA . ALA A 1 90 ? 0.666 4.172 5.624 1.00 85.12 90 ALA A CA 1
ATOM 667 C C . ALA A 1 90 ? 1.074 5.071 6.810 1.00 85.12 90 ALA A C 1
ATOM 669 O O . ALA A 1 90 ? 0.699 6.245 6.841 1.00 85.12 90 ALA A O 1
ATOM 670 N N . GLY A 1 91 ? 1.862 4.547 7.754 1.00 78.81 91 GLY A N 1
ATOM 671 C CA . GLY A 1 91 ? 2.446 5.301 8.868 1.00 78.81 91 GLY A CA 1
ATOM 672 C C . GLY A 1 91 ? 3.716 6.080 8.501 1.00 78.81 91 GLY A C 1
ATOM 673 O O . GLY A 1 91 ? 4.128 6.962 9.254 1.00 78.81 91 GLY A O 1
ATOM 674 N N . GLY A 1 92 ? 4.323 5.781 7.346 1.00 65.69 92 GLY A N 1
ATOM 675 C CA . GLY A 1 92 ? 5.535 6.423 6.833 1.00 65.69 92 GLY A CA 1
ATOM 676 C C . GLY A 1 92 ? 5.297 7.772 6.147 1.00 65.69 92 GLY A C 1
ATOM 677 O O . GLY A 1 92 ? 6.222 8.571 6.052 1.00 65.69 92 GLY A O 1
ATOM 678 N N . GLU A 1 93 ? 4.058 8.092 5.753 1.00 53.12 93 GLU A N 1
ATOM 679 C CA . GLU A 1 93 ? 3.675 9.406 5.195 1.00 53.12 93 GLU A CA 1
ATOM 680 C C . GLU A 1 93 ? 3.553 10.511 6.275 1.00 53.12 93 GLU A C 1
ATOM 682 O O . GLU A 1 93 ? 2.701 11.395 6.194 1.00 53.12 93 GLU A O 1
ATOM 687 N N . ARG A 1 94 ? 4.399 10.470 7.314 1.00 46.78 94 ARG A N 1
ATOM 688 C CA . ARG A 1 94 ? 4.529 11.514 8.344 1.00 46.78 94 ARG A CA 1
ATOM 689 C C . ARG A 1 94 ? 5.796 12.348 8.145 1.00 46.78 94 ARG A C 1
ATOM 691 O O . ARG A 1 94 ? 6.576 12.464 9.079 1.00 46.78 94 ARG A O 1
ATOM 698 N N . THR A 1 95 ? 6.050 12.910 6.967 1.00 39.88 95 THR A N 1
ATOM 699 C CA . THR A 1 95 ? 6.997 14.035 6.784 1.00 39.88 95 THR A CA 1
ATOM 700 C C . THR A 1 95 ? 6.779 14.637 5.399 1.00 39.88 95 THR A C 1
ATOM 702 O O . THR A 1 95 ? 6.951 13.939 4.401 1.00 39.88 95 THR A O 1
ATOM 705 N N . GLY A 1 96 ? 6.423 15.922 5.352 1.00 36.91 96 GLY A N 1
ATOM 706 C CA . GLY A 1 96 ? 6.275 16.714 4.132 1.00 36.91 96 GLY A CA 1
ATOM 707 C C . GLY A 1 96 ? 5.291 17.849 4.321 1.00 36.91 96 GLY A C 1
ATOM 708 O O . GLY A 1 96 ? 4.164 17.704 3.806 1.00 36.91 96 GLY A O 1
#

pLDDT: mean 70.6, std 20.68, range [27.25, 92.88]